Protein AF-F0ILW2-F1 (afdb_monomer_lite)

Secondary structure (DSSP, 8-state):
-HHHHHHHHHHHHHHHH---HHHHHHHHHHHHHHHHHHHHHHHHHGGG-PPTT-EEE------TTSS------EEEEEETTEEEEESSSEEE-TT-SEEEETTTTEEEE--SSTTS--EEPS--SSEEEETTEEEEE--

pLDDT: mean 80.34, std 13.35, range [49.06, 95.62]

Radius of gyration: 26.11 Å; chains: 1; bounding box: 61×43×66 Å

Structure (mmCIF, N/CA/C/O backbone):
data_AF-F0ILW2-F1
#
_entry.id   AF-F0ILW2-F1
#
loop_
_atom_site.group_PDB
_atom_site.id
_atom_site.type_symbol
_atom_site.label_atom_id
_atom_site.label_alt_id
_atom_site.label_comp_id
_atom_site.label_asym_id
_atom_site.label_entity_id
_atom_site.label_seq_id
_atom_site.pdbx_PDB_ins_code
_atom_site.Cartn_x
_atom_site.Cartn_y
_atom_site.Cartn_z
_atom_site.occupancy
_atom_site.B_iso_or_equiv
_atom_site.auth_s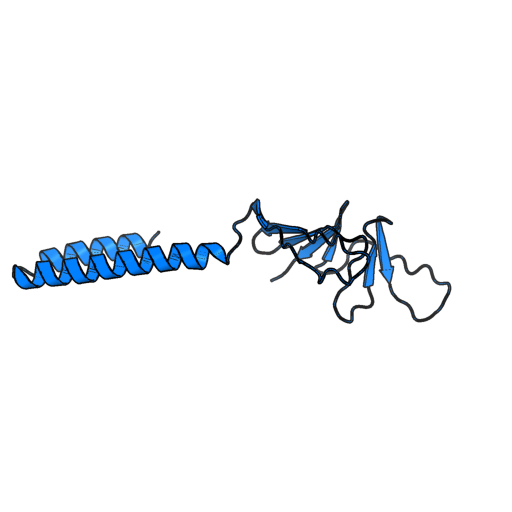eq_id
_atom_site.auth_comp_id
_atom_site.auth_asym_id
_atom_site.auth_atom_id
_atom_site.pdbx_PDB_model_num
ATOM 1 N N . MET A 1 1 ? -17.427 -10.348 11.196 1.00 59.81 1 MET A N 1
ATOM 2 C CA . MET A 1 1 ? -18.796 -10.851 11.471 1.00 59.81 1 MET A CA 1
ATOM 3 C C . MET A 1 1 ? -18.881 -11.647 12.772 1.00 59.81 1 MET A C 1
ATOM 5 O O . MET A 1 1 ? -19.711 -11.300 13.598 1.00 59.81 1 MET A O 1
ATOM 9 N N . ILE A 1 2 ? -18.025 -12.652 13.009 1.00 68.94 2 ILE A N 1
ATOM 10 C CA . ILE A 1 2 ? -18.072 -13.495 14.228 1.00 68.94 2 ILE A CA 1
ATOM 11 C C . ILE A 1 2 ? -17.925 -12.683 15.532 1.00 68.94 2 ILE A C 1
ATOM 13 O O . ILE A 1 2 ? -18.677 -12.893 16.480 1.00 68.94 2 ILE A O 1
ATOM 17 N N . THR A 1 3 ? -17.029 -11.693 15.566 1.00 76.38 3 THR A N 1
ATOM 18 C CA . THR A 1 3 ? -16.798 -10.832 16.743 1.00 76.38 3 THR A CA 1
ATOM 19 C C . THR A 1 3 ? -18.018 -9.991 17.132 1.00 76.38 3 THR A C 1
ATOM 21 O O . THR A 1 3 ? -18.332 -9.870 18.314 1.00 76.38 3 THR A O 1
ATOM 24 N N . SER A 1 4 ? -18.753 -9.462 16.151 1.00 75.25 4 SER A N 1
ATOM 25 C CA . SER A 1 4 ? -19.967 -8.666 16.377 1.00 75.25 4 SER A CA 1
ATOM 26 C C . SER A 1 4 ? -21.108 -9.505 16.964 1.00 75.25 4 SER A C 1
ATOM 28 O O . SER A 1 4 ? -21.836 -9.032 17.832 1.00 75.25 4 SER A O 1
ATOM 30 N N . VAL A 1 5 ? -21.240 -10.767 16.537 1.00 81.00 5 VAL A N 1
ATOM 31 C CA . VAL A 1 5 ? -22.261 -11.692 17.058 1.00 81.00 5 VAL A CA 1
ATOM 32 C C . VAL A 1 5 ? -21.966 -12.061 18.513 1.00 81.00 5 VAL A C 1
ATOM 34 O O . VAL A 1 5 ? -22.863 -12.002 19.352 1.00 81.00 5 VAL A O 1
ATOM 37 N N . ILE A 1 6 ? -20.704 -12.363 18.835 1.00 85.19 6 ILE A N 1
ATOM 38 C CA . ILE A 1 6 ? -20.275 -12.685 20.206 1.00 85.19 6 ILE A CA 1
ATOM 39 C C . ILE A 1 6 ? -20.576 -11.520 21.162 1.00 85.19 6 ILE A C 1
ATOM 41 O O . ILE A 1 6 ? -21.076 -11.748 22.263 1.00 85.19 6 ILE A O 1
ATOM 45 N N . PHE A 1 7 ? -20.350 -10.279 20.723 1.00 83.50 7 PHE A N 1
ATOM 46 C CA . PHE A 1 7 ? -20.607 -9.072 21.515 1.00 83.50 7 PHE A CA 1
ATOM 47 C C . PHE A 1 7 ? -22.099 -8.851 21.831 1.00 83.50 7 PHE A C 1
ATOM 49 O O . PHE A 1 7 ? -22.462 -8.485 22.950 1.00 83.50 7 PHE A O 1
ATOM 56 N N . ILE A 1 8 ? -22.992 -9.110 20.868 1.00 84.38 8 ILE A N 1
ATOM 57 C CA . ILE A 1 8 ? -24.445 -8.992 21.083 1.00 84.38 8 ILE A CA 1
ATOM 58 C C . ILE A 1 8 ? -24.931 -10.086 22.042 1.00 84.38 8 ILE A C 1
ATOM 60 O O . ILE A 1 8 ? -25.715 -9.822 22.957 1.00 84.38 8 ILE A O 1
ATOM 64 N N . VAL A 1 9 ? -24.436 -11.315 21.874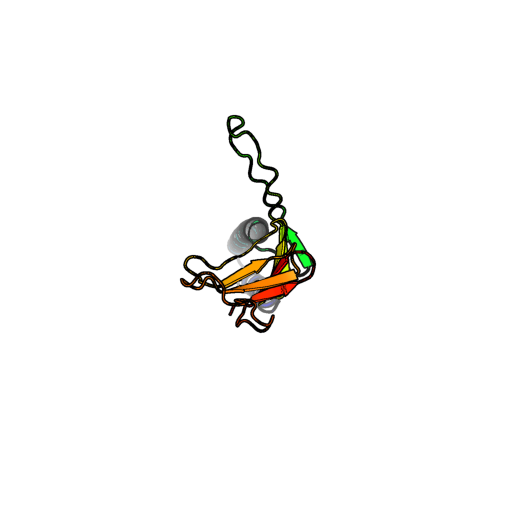 1.00 88.69 9 VAL A N 1
ATOM 65 C CA . VAL A 1 9 ? -24.790 -12.442 22.745 1.00 88.69 9 VAL A CA 1
ATOM 66 C C . VAL A 1 9 ? -24.296 -12.204 24.177 1.00 88.69 9 VAL A C 1
ATOM 68 O O . VAL A 1 9 ? -25.053 -12.444 25.121 1.00 88.69 9 VAL A O 1
ATOM 71 N N . SER A 1 10 ? -23.084 -11.667 24.371 1.00 87.56 10 SER A N 1
ATOM 72 C CA . SER A 1 10 ? -22.571 -11.347 25.711 1.00 87.56 10 SER A CA 1
ATOM 73 C C . SER A 1 10 ? -23.389 -10.259 26.407 1.00 87.56 10 SER A C 1
ATOM 75 O O . SER A 1 10 ? -23.660 -10.380 27.604 1.00 87.56 10 SER A O 1
ATOM 77 N N . LEU A 1 11 ? -23.843 -9.237 25.673 1.00 86.12 11 LEU A N 1
ATOM 78 C CA . LEU A 1 11 ? -24.725 -8.194 26.204 1.00 86.12 11 LEU A CA 1
ATOM 79 C C . LEU A 1 11 ? -26.047 -8.777 26.718 1.00 86.12 11 LEU A C 1
ATOM 81 O O . LEU A 1 11 ? -26.442 -8.522 27.859 1.00 86.12 11 LEU A O 1
ATOM 85 N N . LEU A 1 12 ? -26.715 -9.594 25.900 1.00 86.50 12 LEU A N 1
ATOM 86 C CA . LEU A 1 12 ? -27.978 -10.235 26.273 1.00 86.50 12 LEU A CA 1
ATOM 87 C C . LEU A 1 12 ? -27.806 -11.147 27.493 1.00 86.50 12 LEU A C 1
ATOM 89 O O . LEU A 1 12 ? -28.645 -11.148 28.398 1.00 86.50 12 LEU A O 1
ATOM 93 N N . PHE A 1 13 ? -26.694 -11.883 27.559 1.00 89.38 13 PHE A N 1
ATOM 94 C CA . PHE A 1 13 ? -26.387 -12.759 28.685 1.00 89.38 13 PHE A CA 1
ATOM 95 C C . PHE A 1 13 ? -26.159 -11.972 29.986 1.00 89.38 13 PHE A C 1
ATOM 97 O O . PHE A 1 13 ? -26.689 -12.341 31.036 1.00 89.38 13 PHE A O 1
ATOM 104 N N . LEU A 1 14 ? -25.433 -10.852 29.925 1.00 85.75 14 LEU A N 1
ATOM 105 C CA . LEU A 1 14 ? -25.180 -9.978 31.075 1.00 85.75 14 LEU A CA 1
ATOM 106 C C . LEU A 1 14 ? -26.461 -9.311 31.592 1.00 85.75 14 LEU A C 1
ATOM 108 O O . LEU A 1 14 ? -26.711 -9.319 32.800 1.00 85.75 14 LEU A O 1
ATOM 112 N N . LEU A 1 15 ? -27.312 -8.807 30.694 1.00 84.12 15 LEU A N 1
ATOM 113 C CA . LEU A 1 15 ? -28.603 -8.211 31.056 1.00 84.12 15 LEU A CA 1
ATOM 114 C C . LEU A 1 15 ? -29.563 -9.231 31.686 1.00 84.12 15 LEU A C 1
ATOM 116 O O . LEU A 1 15 ? -30.340 -8.886 32.584 1.00 84.12 15 LEU A O 1
ATOM 120 N N . ARG A 1 16 ? -29.494 -10.494 31.247 1.00 83.81 16 ARG A N 1
ATOM 121 C CA . ARG A 1 16 ? -30.280 -11.596 31.813 1.00 83.81 16 ARG A CA 1
ATOM 122 C C . ARG A 1 16 ? -29.752 -12.042 33.178 1.00 83.81 16 ARG A C 1
ATOM 124 O O . ARG A 1 16 ? -30.554 -12.298 34.073 1.00 83.81 16 ARG A O 1
ATOM 131 N N . ARG A 1 17 ? -28.426 -12.112 33.352 1.00 86.56 17 ARG A N 1
ATOM 132 C CA . ARG A 1 17 ? -27.772 -12.558 34.594 1.00 86.56 17 ARG A CA 1
ATOM 133 C C . ARG A 1 17 ? -27.961 -11.565 35.740 1.00 86.56 17 ARG A C 1
ATOM 135 O O . ARG A 1 17 ? -28.207 -11.975 36.872 1.00 86.56 17 ARG A O 1
ATOM 142 N N . PHE A 1 18 ? -27.874 -10.265 35.465 1.00 79.75 18 PHE A N 1
ATOM 143 C CA . PHE A 1 18 ? -28.025 -9.243 36.497 1.00 79.75 18 PHE A CA 1
ATOM 144 C C . PHE A 1 18 ? -29.484 -8.789 36.630 1.00 79.75 18 PHE A C 1
ATOM 146 O O . PHE A 1 18 ? -30.047 -8.104 35.774 1.00 79.75 18 PHE A O 1
ATOM 153 N N . LYS A 1 19 ? -30.113 -9.170 37.749 1.00 75.75 19 LYS A N 1
ATOM 154 C CA . LYS A 1 19 ? -31.514 -8.831 38.068 1.00 75.75 19 LYS A CA 1
ATOM 155 C C . LYS A 1 19 ? -31.671 -7.430 38.678 1.00 75.75 19 LYS A C 1
ATOM 157 O O . LYS A 1 19 ? -32.767 -6.878 38.677 1.00 75.75 19 LYS A O 1
ATOM 162 N N . SER A 1 20 ? -30.582 -6.841 39.180 1.00 86.75 20 SER A N 1
ATOM 163 C CA . SER A 1 20 ? -30.590 -5.510 39.797 1.00 86.75 20 SER A CA 1
ATOM 164 C C . SER A 1 20 ? -30.778 -4.410 38.743 1.00 86.75 20 SER A C 1
ATOM 166 O O . SER A 1 20 ? -30.065 -4.357 37.737 1.00 86.75 20 SER A O 1
ATOM 168 N N . ARG A 1 21 ? -31.731 -3.497 38.987 1.00 83.19 21 ARG A N 1
ATOM 169 C CA . ARG A 1 21 ? -32.047 -2.382 38.074 1.00 83.19 21 ARG A CA 1
ATOM 170 C C . ARG A 1 21 ? -30.842 -1.464 37.852 1.00 83.19 21 ARG A C 1
ATOM 172 O O . ARG A 1 21 ? -30.586 -1.062 36.724 1.00 83.19 21 ARG A O 1
ATOM 179 N N . ARG A 1 22 ? -30.078 -1.181 38.913 1.00 86.88 22 ARG A N 1
ATOM 180 C CA . ARG A 1 22 ? -28.867 -0.343 38.849 1.00 86.88 22 ARG A CA 1
ATOM 181 C C . ARG A 1 22 ? -27.785 -0.986 37.981 1.00 86.88 22 ARG A C 1
ATOM 183 O O . ARG A 1 22 ? -27.200 -0.311 37.146 1.00 86.88 22 ARG A O 1
ATOM 190 N N . SER A 1 23 ? -27.575 -2.295 38.123 1.00 84.75 23 SER A N 1
ATOM 191 C CA . SER A 1 23 ? -26.583 -3.027 37.330 1.00 84.75 23 SER A CA 1
ATOM 192 C C . SER A 1 23 ? -26.933 -3.035 35.841 1.00 84.75 23 SER A C 1
ATOM 194 O O . SER A 1 23 ? -26.058 -2.779 35.022 1.00 84.75 23 SER A O 1
ATOM 196 N N . ARG A 1 24 ? -28.212 -3.218 35.480 1.00 85.38 24 ARG A N 1
ATOM 197 C CA . ARG A 1 24 ? -28.648 -3.136 34.074 1.00 85.38 24 ARG A CA 1
ATOM 198 C C . ARG A 1 24 ? -28.384 -1.765 33.458 1.00 85.38 24 ARG A C 1
ATOM 200 O O . ARG A 1 24 ? -27.896 -1.704 32.339 1.00 85.38 24 ARG A O 1
ATOM 207 N N . ILE A 1 25 ? -28.660 -0.687 34.195 1.00 87.88 25 ILE A N 1
ATOM 208 C CA . ILE A 1 25 ? -28.394 0.683 33.729 1.00 87.88 25 ILE A CA 1
ATOM 209 C C . ILE A 1 25 ? -26.894 0.880 33.483 1.00 87.88 25 ILE A C 1
ATOM 211 O O . ILE A 1 25 ? -26.516 1.356 32.418 1.00 87.88 25 ILE A O 1
ATOM 215 N N . VAL A 1 26 ? -26.043 0.462 34.425 1.00 89.56 26 VAL A N 1
ATOM 216 C CA . VAL A 1 26 ? -24.581 0.589 34.298 1.00 89.56 26 VAL A CA 1
ATOM 217 C C . VAL A 1 26 ? -24.042 -0.229 33.119 1.00 89.56 26 VAL A C 1
ATOM 219 O O . VAL A 1 26 ? -23.241 0.284 32.343 1.00 89.56 26 VAL A O 1
ATOM 222 N N . ILE A 1 27 ? -24.509 -1.470 32.937 1.00 88.50 27 ILE A N 1
ATOM 223 C CA . ILE A 1 27 ? -24.107 -2.334 31.814 1.00 88.50 27 ILE A CA 1
ATOM 224 C C . ILE A 1 27 ? -24.505 -1.705 30.477 1.00 88.50 27 ILE A C 1
ATOM 226 O O . ILE A 1 27 ? -23.670 -1.616 29.580 1.00 88.50 27 ILE A O 1
ATOM 230 N N . SER A 1 28 ? -25.749 -1.233 30.347 1.00 87.38 28 SER A N 1
ATOM 231 C CA . SER A 1 28 ? -26.210 -0.570 29.124 1.00 87.38 28 SER A CA 1
ATOM 232 C C . SER A 1 28 ? -25.403 0.690 28.818 1.00 87.38 28 SER A C 1
ATOM 234 O O . SER A 1 28 ? -25.061 0.931 27.665 1.00 87.38 28 SER A O 1
ATOM 236 N N . LEU A 1 29 ? -25.061 1.476 29.842 1.00 93.06 29 LEU A N 1
ATOM 237 C CA . LEU A 1 29 ? -24.296 2.710 29.682 1.00 93.06 29 LEU A CA 1
ATOM 238 C C . LEU A 1 29 ? -22.864 2.421 29.208 1.00 93.06 29 LEU A C 1
ATOM 240 O O . LEU A 1 29 ? -22.405 3.043 28.253 1.00 93.06 29 LEU A O 1
ATOM 244 N N . LEU A 1 30 ? -22.199 1.422 29.798 1.00 90.81 30 LEU A N 1
ATOM 245 C CA . LEU A 1 30 ? -20.873 0.965 29.367 1.00 90.81 30 LEU A CA 1
ATOM 246 C C . LEU A 1 30 ? -20.880 0.429 27.929 1.00 90.81 30 LEU A C 1
ATOM 248 O O . LEU A 1 30 ? -19.994 0.766 27.146 1.00 90.81 30 LEU A O 1
ATOM 252 N N . TYR A 1 31 ? -21.885 -0.371 27.562 1.00 90.19 31 TYR A N 1
ATOM 253 C CA . TYR A 1 31 ? -22.002 -0.904 26.203 1.00 90.19 31 TYR A CA 1
ATOM 254 C C . TYR A 1 31 ? -22.285 0.190 25.171 1.00 90.19 31 TYR A C 1
ATOM 256 O O . TYR A 1 31 ? -21.653 0.193 24.118 1.00 90.19 31 TYR A O 1
ATOM 264 N N . SER A 1 32 ? -23.169 1.146 25.470 1.00 88.81 32 SER A N 1
ATOM 265 C CA . SER A 1 32 ? -23.385 2.304 24.594 1.00 88.81 32 SER A CA 1
ATOM 266 C C . SER A 1 32 ? -22.104 3.112 24.405 1.00 88.81 32 SER A C 1
ATOM 268 O O . SER A 1 32 ? -21.776 3.471 23.276 1.00 88.81 32 SER A O 1
ATOM 270 N N . LEU A 1 33 ? -21.345 3.351 25.480 1.00 93.44 33 LEU A N 1
ATOM 271 C CA . LEU A 1 33 ? -20.071 4.068 25.403 1.00 93.44 33 LEU A CA 1
ATOM 272 C C . LEU A 1 33 ? -19.068 3.336 24.496 1.00 93.44 33 LEU A C 1
ATOM 274 O O . LEU A 1 33 ? -18.423 3.953 23.649 1.00 93.44 33 LEU A O 1
ATOM 278 N N . PHE A 1 34 ? -18.984 2.010 24.633 1.00 89.56 34 PHE A N 1
ATOM 279 C CA . PHE A 1 34 ? -18.130 1.173 23.795 1.00 89.56 34 PHE A CA 1
ATOM 280 C C . PHE A 1 34 ? -18.542 1.218 22.320 1.00 89.56 34 PHE A C 1
ATOM 282 O O . PHE A 1 34 ? -17.679 1.333 21.453 1.00 89.56 34 PHE A O 1
ATOM 289 N N . VAL A 1 35 ? -19.845 1.167 22.018 1.00 88.62 35 VAL A N 1
ATOM 290 C CA . VAL A 1 35 ? -20.349 1.251 20.638 1.00 88.62 35 VAL A CA 1
ATOM 291 C C . VAL A 1 35 ? -19.980 2.589 20.001 1.00 88.62 35 VAL A C 1
ATOM 293 O O . VAL A 1 35 ? -19.484 2.597 18.876 1.00 88.62 35 VAL A O 1
ATOM 296 N N . VAL A 1 36 ? -20.156 3.708 20.713 1.00 90.69 36 VAL A N 1
ATOM 297 C CA . VAL A 1 36 ? -19.764 5.032 20.199 1.00 90.69 36 VAL A CA 1
ATOM 298 C C . VAL A 1 36 ? -18.267 5.071 19.893 1.00 90.69 36 VAL A C 1
ATOM 300 O O . VAL A 1 36 ? -17.875 5.474 18.798 1.00 90.69 36 VAL A O 1
ATOM 303 N N . TRP A 1 37 ? -17.429 4.594 20.816 1.00 89.94 37 TRP A N 1
ATOM 304 C CA . TRP A 1 37 ? -15.982 4.542 20.609 1.00 89.94 37 TRP A CA 1
ATOM 305 C C . TRP A 1 37 ? -15.590 3.650 19.419 1.00 89.94 37 TRP A C 1
ATOM 307 O O . TRP A 1 37 ? -1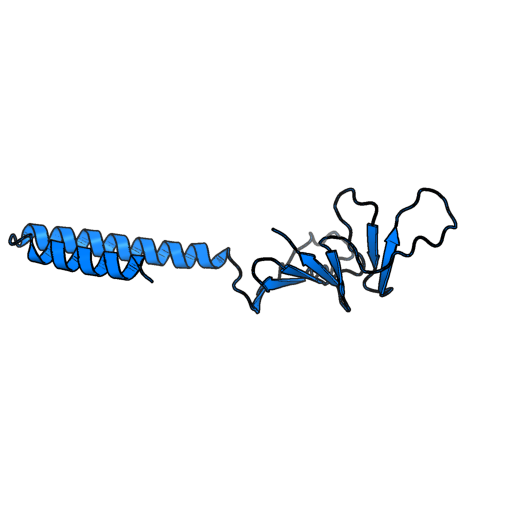4.778 4.048 18.586 1.00 89.94 37 TRP A O 1
ATOM 317 N N . TYR A 1 38 ? -16.210 2.474 19.293 1.00 84.88 38 TYR A N 1
ATOM 318 C CA . TYR A 1 38 ? -15.967 1.526 18.204 1.00 84.88 38 TYR A CA 1
ATOM 319 C C . TYR A 1 38 ? -16.323 2.106 16.829 1.00 84.88 38 TYR A C 1
ATOM 321 O O . TYR A 1 38 ? -15.539 1.988 15.886 1.00 84.88 38 TYR A O 1
ATOM 329 N N . VAL A 1 39 ? -17.474 2.778 16.713 1.00 85.12 39 VAL A N 1
ATOM 330 C CA . VAL A 1 39 ? -17.890 3.451 15.472 1.00 85.12 39 VAL A CA 1
ATOM 331 C C . VAL A 1 39 ? -16.909 4.566 15.113 1.00 85.12 39 VAL A C 1
ATOM 333 O O . VAL A 1 39 ? -16.452 4.629 13.972 1.00 85.12 39 VAL A O 1
ATOM 336 N N . GLN A 1 40 ? -16.522 5.399 16.085 1.00 83.81 40 GLN A N 1
ATOM 337 C CA . GLN A 1 40 ? -15.549 6.474 15.877 1.00 83.81 40 GLN A CA 1
ATOM 338 C C . GLN A 1 40 ? -14.199 5.927 15.386 1.00 83.81 40 GLN A C 1
ATOM 340 O O . GLN A 1 40 ? -13.597 6.482 14.465 1.00 83.81 40 GLN A O 1
ATOM 345 N N . ALA A 1 41 ? -13.735 4.823 15.978 1.00 81.06 41 ALA A N 1
ATOM 346 C CA . ALA A 1 41 ? -12.501 4.161 15.583 1.00 81.06 41 ALA A CA 1
ATOM 347 C C . ALA A 1 41 ? -12.585 3.660 14.137 1.00 81.06 41 ALA A C 1
ATOM 349 O O . ALA A 1 41 ? -11.735 4.024 13.332 1.00 81.06 41 ALA A O 1
ATOM 350 N N . ILE A 1 42 ? -13.622 2.904 13.763 1.00 76.00 42 ILE A N 1
ATOM 351 C CA . ILE A 1 42 ? -13.770 2.393 12.389 1.00 76.00 42 ILE A CA 1
ATOM 352 C C . ILE A 1 42 ? -13.843 3.527 11.368 1.00 76.00 42 ILE A C 1
ATOM 354 O O . ILE A 1 42 ? -13.169 3.462 10.341 1.00 76.00 42 ILE A O 1
ATOM 358 N N . LEU A 1 43 ? -14.617 4.577 11.650 1.00 75.69 43 LEU A N 1
ATOM 359 C CA . LEU A 1 43 ? -14.737 5.723 10.749 1.00 75.69 43 LEU A CA 1
ATOM 360 C C . LEU A 1 43 ? -13.411 6.475 10.582 1.00 75.69 43 LEU A C 1
ATOM 362 O O . LEU A 1 43 ? -13.148 7.005 9.506 1.00 75.69 43 LEU A O 1
ATOM 366 N N . ASN A 1 44 ? -12.561 6.513 11.611 1.00 74.31 44 ASN A N 1
ATOM 367 C CA . ASN A 1 44 ? -11.237 7.122 11.512 1.00 74.31 44 ASN A CA 1
ATOM 368 C C . ASN A 1 44 ? -10.202 6.191 10.861 1.00 74.31 44 ASN A C 1
ATOM 370 O O . ASN A 1 44 ? -9.446 6.654 10.015 1.00 74.31 44 ASN A O 1
ATOM 374 N N . TYR A 1 45 ? -10.189 4.892 11.168 1.00 63.41 45 TYR A N 1
ATOM 375 C CA . TYR A 1 45 ? -9.293 3.910 10.535 1.00 63.41 45 TYR A CA 1
ATOM 376 C C . TYR A 1 45 ? -9.608 3.701 9.046 1.00 63.41 45 TYR A C 1
ATOM 378 O O . TYR A 1 45 ? -8.695 3.523 8.236 1.00 63.41 45 TYR A O 1
ATOM 386 N N . GLY A 1 46 ? -10.885 3.785 8.661 1.00 59.06 46 GLY A N 1
ATOM 387 C CA . GLY A 1 46 ? -11.317 3.708 7.266 1.00 59.06 46 GLY A CA 1
ATOM 388 C C . GLY A 1 46 ? -10.769 4.839 6.391 1.00 59.06 46 GLY A C 1
ATOM 389 O O . GLY A 1 46 ? -10.599 4.646 5.195 1.00 59.06 46 GLY A O 1
ATOM 390 N N . LYS A 1 47 ? -10.414 5.998 6.967 1.00 61.31 47 LYS A N 1
ATOM 391 C CA . LYS A 1 47 ? -9.819 7.118 6.211 1.00 61.31 47 LYS A CA 1
ATOM 392 C C . LYS A 1 47 ? -8.397 6.832 5.731 1.00 61.31 47 LYS A C 1
ATOM 394 O O . LYS A 1 47 ? -7.958 7.433 4.758 1.00 61.31 47 LYS A O 1
ATOM 399 N N . TYR A 1 48 ? -7.681 5.936 6.407 1.00 59.78 48 TYR A N 1
ATOM 400 C CA . TYR A 1 48 ? -6.273 5.642 6.125 1.00 59.78 48 TYR A CA 1
ATOM 401 C C . TYR A 1 48 ? -6.076 4.345 5.335 1.00 59.78 48 TYR A C 1
ATOM 403 O O . TYR A 1 48 ? -4.943 3.971 5.044 1.00 59.78 48 TYR A O 1
ATOM 411 N N . THR A 1 49 ? -7.157 3.633 5.003 1.00 61.81 49 THR A N 1
ATOM 412 C CA . THR A 1 49 ? -7.093 2.323 4.348 1.00 61.81 49 THR A CA 1
ATOM 413 C C . THR A 1 49 ? -7.925 2.318 3.067 1.00 61.81 49 THR A C 1
ATOM 415 O O . THR A 1 49 ? -9.141 2.462 3.092 1.00 61.81 49 THR A O 1
ATOM 418 N N . LEU A 1 50 ? -7.260 2.150 1.920 1.00 65.62 50 LEU A N 1
ATOM 419 C CA . LEU A 1 50 ? -7.914 2.022 0.613 1.00 65.62 50 LEU A CA 1
ATOM 420 C C . LEU A 1 50 ? -8.542 0.632 0.456 1.00 65.62 50 LEU A C 1
ATOM 422 O O . LEU A 1 50 ? -7.849 -0.390 0.563 1.00 65.62 50 LEU A O 1
ATOM 426 N N . GLN A 1 51 ? -9.838 0.582 0.144 1.00 75.94 51 GLN A N 1
ATOM 427 C CA . GLN A 1 51 ? -10.498 -0.666 -0.239 1.00 75.94 51 GLN A CA 1
ATOM 428 C C . GLN A 1 51 ? -10.176 -1.042 -1.698 1.00 75.94 51 GLN A C 1
ATOM 430 O O . GLN A 1 51 ? -9.850 -0.167 -2.506 1.00 75.94 51 GLN A O 1
ATOM 435 N N . PRO A 1 52 ? -10.250 -2.334 -2.072 1.00 67.75 52 PRO A N 1
ATOM 436 C CA . PRO A 1 52 ? -10.093 -2.753 -3.464 1.00 67.75 52 PRO A CA 1
ATOM 437 C C . PRO A 1 52 ? -11.047 -1.994 -4.401 1.00 67.75 52 PRO A C 1
ATOM 439 O O . PRO A 1 52 ? -12.240 -1.891 -4.124 1.00 67.75 52 PRO A O 1
ATOM 442 N N . GLY A 1 53 ? -10.521 -1.453 -5.504 1.00 71.62 53 GLY A N 1
ATOM 443 C CA . GLY A 1 53 ? -11.301 -0.669 -6.472 1.00 71.62 53 GLY A CA 1
ATOM 444 C C . GLY A 1 53 ? -11.438 0.824 -6.149 1.00 71.62 53 GLY A C 1
ATOM 445 O O . GLY A 1 53 ? -11.885 1.577 -7.011 1.00 71.62 53 GLY A O 1
ATOM 446 N N . GLN A 1 54 ? -11.004 1.273 -4.968 1.00 67.62 54 GLN A N 1
ATOM 447 C CA . GLN A 1 54 ? -10.885 2.698 -4.652 1.00 67.62 54 GLN A CA 1
ATOM 448 C C . GLN A 1 54 ? -9.538 3.255 -5.138 1.00 67.62 54 GLN A C 1
ATOM 450 O O . GLN A 1 54 ? -8.507 2.578 -5.098 1.00 67.62 54 GLN A O 1
ATOM 455 N N . SER A 1 55 ? -9.542 4.507 -5.591 1.00 60.62 55 SER A N 1
ATOM 456 C CA . SER A 1 55 ? -8.343 5.276 -5.935 1.00 60.62 55 SER A CA 1
ATOM 457 C C . SER A 1 55 ? -8.207 6.462 -4.991 1.00 60.62 55 SER A C 1
ATOM 459 O O . SER A 1 55 ? -9.211 7.062 -4.609 1.00 60.62 55 SER A O 1
ATOM 461 N N . VAL A 1 56 ? -6.973 6.814 -4.643 1.00 66.12 56 VAL A N 1
ATOM 462 C CA . VAL A 1 56 ? -6.672 8.044 -3.905 1.00 66.12 56 VAL A 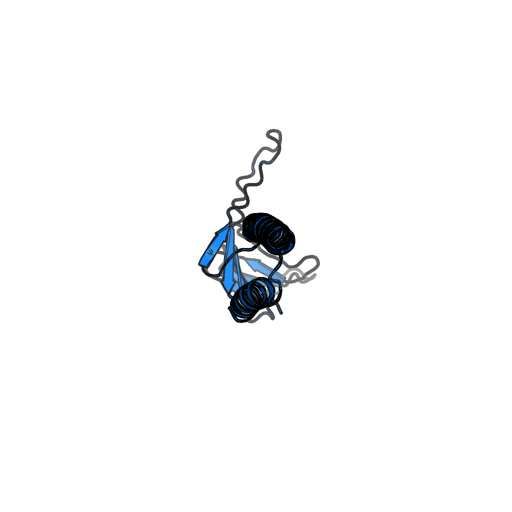CA 1
ATOM 463 C C . VAL A 1 56 ? -5.916 8.983 -4.831 1.00 66.12 56 VAL A C 1
ATOM 465 O O . VAL A 1 56 ? -5.014 8.559 -5.553 1.00 66.12 56 VAL A O 1
ATOM 468 N N . GLU A 1 57 ? -6.298 10.253 -4.806 1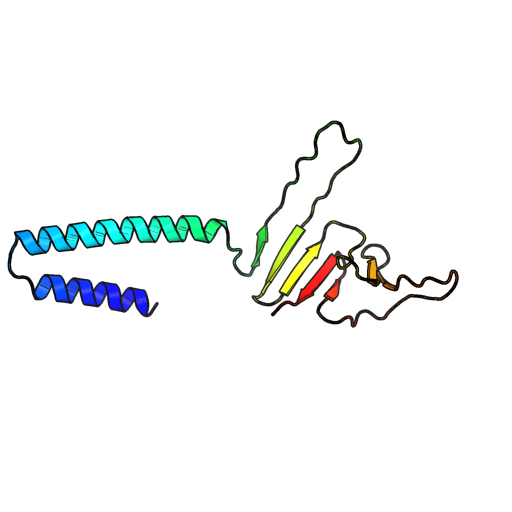.00 59.62 57 GLU A N 1
ATOM 469 C CA . GLU A 1 57 ? -5.580 11.323 -5.489 1.00 59.62 57 GLU A CA 1
ATOM 470 C C . GLU A 1 57 ? -4.676 12.007 -4.454 1.00 59.62 57 GLU A C 1
ATOM 472 O O . GLU A 1 57 ? -5.158 12.642 -3.514 1.00 59.62 57 GLU A O 1
ATOM 477 N N . LEU A 1 58 ? -3.360 11.829 -4.578 1.00 60.91 58 LEU A N 1
ATOM 478 C CA . LEU A 1 58 ? -2.371 12.497 -3.733 1.00 60.91 58 LEU A CA 1
ATOM 479 C C . LEU A 1 58 ? -2.024 13.840 -4.373 1.00 60.91 58 LEU A C 1
ATOM 481 O O . LEU A 1 58 ? -1.163 13.918 -5.244 1.00 60.91 58 LEU A O 1
ATOM 485 N N . ARG A 1 59 ? -2.699 14.907 -3.939 1.00 57.44 59 ARG A N 1
ATOM 486 C CA . ARG A 1 59 ? -2.349 16.267 -4.363 1.00 57.44 59 ARG A CA 1
ATOM 487 C C . ARG A 1 59 ? -1.164 16.765 -3.556 1.00 57.44 59 ARG A C 1
ATOM 489 O O . ARG A 1 59 ? -1.280 17.040 -2.364 1.00 57.44 59 ARG A O 1
ATOM 496 N N . VAL A 1 60 ? -0.025 16.870 -4.221 1.00 54.16 60 VAL A N 1
ATOM 497 C CA . VAL A 1 60 ? 1.142 17.575 -3.702 1.00 54.16 60 VAL A CA 1
ATOM 498 C C . VAL A 1 60 ? 1.000 19.027 -4.136 1.00 54.16 60 VAL A C 1
ATOM 500 O O . VAL A 1 60 ? 0.912 19.294 -5.330 1.00 54.16 60 VAL A O 1
ATOM 503 N N . SER A 1 61 ? 0.950 19.954 -3.182 1.00 60.91 61 SER A N 1
ATOM 504 C CA . SER A 1 61 ? 1.018 21.390 -3.468 1.00 60.91 61 SER A CA 1
ATOM 505 C C . SER A 1 61 ? 2.479 21.832 -3.362 1.00 60.91 61 SER A C 1
ATOM 507 O O . SER A 1 61 ? 2.947 22.059 -2.242 1.00 60.91 61 SER A O 1
ATOM 509 N N . PRO A 1 62 ? 3.239 21.896 -4.471 1.00 52.50 62 PRO A N 1
ATOM 510 C CA . PRO A 1 62 ? 4.580 22.461 -4.445 1.00 52.50 62 PRO A CA 1
ATOM 511 C C . PRO A 1 62 ? 4.509 23.952 -4.097 1.00 52.50 62 PRO A C 1
ATOM 513 O O . PRO A 1 62 ? 3.514 24.628 -4.364 1.00 52.50 62 PRO A O 1
ATOM 516 N N . ASN A 1 63 ? 5.570 24.461 -3.475 1.00 58.72 63 ASN A N 1
ATOM 517 C CA . ASN A 1 63 ? 5.683 25.885 -3.191 1.00 58.72 63 ASN A CA 1
ATOM 518 C C . ASN A 1 63 ? 5.752 26.649 -4.526 1.00 58.72 63 ASN A C 1
ATOM 520 O O . ASN A 1 63 ? 6.470 26.228 -5.434 1.00 58.72 63 ASN A O 1
ATOM 524 N N . THR A 1 64 ? 5.003 27.746 -4.654 1.00 56.81 64 THR A N 1
ATOM 525 C CA . THR A 1 64 ? 4.757 28.466 -5.924 1.00 56.81 64 THR A CA 1
ATOM 526 C C . THR A 1 64 ? 6.005 29.078 -6.564 1.00 56.81 64 THR A C 1
ATOM 528 O O . THR A 1 64 ? 5.945 29.544 -7.697 1.00 56.81 64 THR A O 1
ATOM 531 N N . ASP A 1 65 ? 7.138 29.042 -5.865 1.00 61.59 65 ASP A N 1
ATOM 532 C CA . ASP A 1 65 ? 8.441 29.496 -6.353 1.00 61.59 65 ASP A CA 1
ATOM 533 C C . ASP A 1 65 ? 9.133 28.454 -7.261 1.00 61.59 65 ASP A C 1
ATOM 535 O O . ASP A 1 65 ? 10.217 28.701 -7.790 1.00 61.59 65 ASP A O 1
ATOM 539 N N . GLN A 1 66 ? 8.535 27.269 -7.442 1.00 51.28 66 GLN A N 1
ATOM 540 C CA . GLN A 1 66 ? 9.034 26.219 -8.331 1.00 51.28 66 GLN A CA 1
ATOM 541 C C . GLN A 1 66 ? 8.297 26.261 -9.676 1.00 51.28 66 GLN A C 1
ATOM 543 O O . GLN A 1 66 ? 7.093 26.035 -9.752 1.00 51.28 66 GLN A O 1
ATOM 548 N N . LEU A 1 67 ? 9.053 26.555 -10.737 1.00 55.59 67 LEU A N 1
ATOM 549 C CA . LEU A 1 67 ? 8.565 26.987 -12.052 1.00 55.59 67 LEU A CA 1
ATOM 550 C C . LEU A 1 67 ? 7.709 25.954 -12.816 1.00 55.59 67 LEU A C 1
ATOM 552 O O . LEU A 1 67 ? 6.955 26.354 -13.692 1.00 55.59 67 LEU A O 1
ATOM 556 N N . GLU A 1 68 ? 7.762 24.657 -12.499 1.00 49.31 68 GLU A N 1
ATOM 557 C CA . GLU A 1 68 ? 6.983 23.632 -13.213 1.00 49.31 68 GLU A CA 1
ATOM 558 C C . GLU A 1 68 ? 6.754 22.391 -12.342 1.00 49.31 68 GLU A C 1
ATOM 560 O O . GLU A 1 68 ? 7.654 21.568 -12.251 1.00 49.31 68 GLU A O 1
ATOM 565 N N . TYR A 1 69 ? 5.570 22.185 -11.746 1.00 49.06 69 TYR A N 1
ATOM 566 C CA . TYR A 1 69 ? 5.181 20.834 -11.305 1.00 49.06 69 TYR A CA 1
ATOM 567 C C . TYR A 1 69 ? 3.666 20.598 -11.353 1.00 49.06 69 TYR A C 1
ATOM 569 O O . TYR A 1 69 ? 2.915 20.991 -10.466 1.00 49.06 69 TYR A O 1
ATOM 577 N N . SER A 1 70 ? 3.251 19.856 -12.380 1.00 52.28 70 SER A N 1
ATOM 578 C CA . SER A 1 70 ? 2.024 19.057 -12.417 1.00 52.28 70 SER A CA 1
ATOM 579 C C . SER A 1 70 ? 2.429 17.597 -12.194 1.00 52.28 70 SER A C 1
ATOM 581 O O . SER A 1 70 ? 2.563 16.826 -13.143 1.00 52.28 70 SER A O 1
ATOM 583 N N . SER A 1 71 ? 2.697 17.215 -10.946 1.00 54.44 71 SER A N 1
ATOM 584 C CA . SER A 1 71 ? 2.971 15.815 -10.601 1.00 54.44 71 SER A CA 1
ATOM 585 C C . SER A 1 71 ? 1.675 15.160 -10.138 1.00 54.44 71 SER A C 1
ATOM 587 O O . SER A 1 71 ? 1.445 15.008 -8.939 1.00 54.44 71 SER A O 1
ATOM 589 N N . GLU A 1 72 ? 0.800 14.797 -11.075 1.00 68.31 72 GLU A N 1
ATOM 590 C CA . GLU A 1 72 ? -0.390 13.991 -10.779 1.00 68.31 72 GLU A CA 1
ATOM 591 C C . GLU A 1 72 ? 0.028 12.539 -10.515 1.00 68.31 72 GLU A C 1
ATOM 593 O O . GLU A 1 72 ? -0.162 11.652 -11.339 1.00 68.31 72 GLU A O 1
ATOM 598 N N . LEU A 1 73 ? 0.648 12.277 -9.364 1.00 80.75 73 LEU A N 1
ATOM 599 C CA . LEU A 1 73 ? 0.949 10.918 -8.930 1.00 80.75 73 LEU A CA 1
ATOM 600 C C . LEU A 1 73 ? -0.364 10.190 -8.613 1.00 80.75 73 LEU A C 1
ATOM 602 O O . LEU A 1 73 ? -1.036 10.490 -7.624 1.00 80.75 73 LEU A O 1
ATOM 606 N N . MET A 1 74 ? -0.713 9.196 -9.423 1.00 83.31 74 MET A N 1
ATOM 607 C CA . MET A 1 74 ? -1.922 8.401 -9.239 1.00 83.31 74 MET A CA 1
ATOM 608 C C . MET A 1 74 ? -1.584 7.021 -8.677 1.00 83.31 74 MET A C 1
ATOM 610 O O . MET A 1 74 ? -0.743 6.299 -9.217 1.00 83.31 74 MET A O 1
ATOM 614 N N . LEU A 1 75 ? -2.294 6.631 -7.616 1.00 88.44 75 LEU A N 1
ATOM 615 C CA . LEU A 1 75 ? -2.168 5.320 -6.985 1.00 88.44 75 LEU A CA 1
ATOM 616 C C . LEU A 1 75 ? -3.516 4.596 -7.006 1.00 88.44 75 LEU A C 1
ATOM 618 O O . LEU A 1 75 ? -4.517 5.071 -6.462 1.00 88.44 75 LEU A O 1
ATOM 622 N N . LYS A 1 76 ? -3.537 3.407 -7.613 1.00 87.19 76 LYS A N 1
ATOM 623 C CA . LYS A 1 76 ? -4.718 2.538 -7.680 1.00 87.19 76 LYS A CA 1
ATOM 624 C C . LYS A 1 76 ? -4.415 1.183 -7.052 1.00 87.19 76 LYS A C 1
ATOM 626 O O . LYS A 1 76 ? -3.584 0.432 -7.560 1.00 87.19 76 LYS A O 1
ATOM 631 N N . LYS A 1 77 ? -5.130 0.829 -5.981 1.00 87.69 77 LYS A N 1
ATOM 632 C CA . LYS A 1 77 ? -5.062 -0.515 -5.392 1.00 87.69 77 LYS A CA 1
ATOM 633 C C . LYS A 1 77 ? -5.825 -1.498 -6.282 1.00 87.69 77 LYS A C 1
ATOM 635 O O . LYS A 1 77 ? -7.033 -1.357 -6.468 1.00 87.69 77 LYS A O 1
ATOM 640 N N . LEU A 1 78 ? -5.123 -2.484 -6.841 1.00 88.38 78 LEU A N 1
ATOM 641 C CA . LEU A 1 78 ? -5.736 -3.519 -7.681 1.00 88.38 78 LEU A CA 1
ATOM 642 C C . LEU A 1 78 ? -6.296 -4.656 -6.823 1.00 88.38 78 LEU A C 1
ATOM 644 O O . LEU A 1 78 ? -7.418 -5.100 -7.043 1.00 88.38 78 LEU A O 1
ATOM 648 N N . ASN A 1 79 ? -5.525 -5.113 -5.837 1.00 89.44 79 ASN A N 1
ATOM 649 C CA . ASN A 1 79 ? -5.926 -6.100 -4.834 1.00 89.44 79 ASN A CA 1
ATOM 650 C C . ASN A 1 79 ? -5.002 -5.988 -3.606 1.00 89.44 79 ASN A C 1
ATOM 652 O O . ASN A 1 79 ? -4.236 -5.032 -3.500 1.00 89.44 79 ASN A O 1
ATOM 656 N N . ASP A 1 80 ? -5.081 -6.926 -2.661 1.00 87.81 80 ASP A N 1
ATOM 657 C CA . ASP A 1 80 ? -4.289 -6.867 -1.423 1.00 87.81 80 ASP A CA 1
ATOM 658 C C . ASP A 1 80 ? -2.782 -7.080 -1.618 1.00 87.81 80 ASP A C 1
ATOM 660 O O . ASP A 1 80 ? -2.024 -6.768 -0.708 1.00 87.81 80 ASP A O 1
ATOM 664 N N . ALA A 1 81 ? -2.350 -7.520 -2.803 1.00 91.12 81 ALA A N 1
ATOM 665 C CA . ALA A 1 81 ? -0.952 -7.782 -3.134 1.00 91.12 81 ALA A CA 1
ATOM 666 C C . ALA A 1 81 ? -0.436 -6.948 -4.320 1.00 91.12 81 ALA A C 1
ATOM 668 O O . ALA A 1 81 ? 0.688 -7.168 -4.765 1.00 91.12 81 ALA A O 1
ATOM 669 N N . LYS A 1 82 ? -1.246 -6.045 -4.899 1.00 93.19 82 LYS A N 1
ATOM 670 C CA . LYS A 1 82 ? -0.884 -5.285 -6.107 1.00 93.19 82 LYS A CA 1
ATOM 671 C C . LYS A 1 82 ? -1.409 -3.854 -6.095 1.00 93.19 82 LYS A C 1
ATOM 673 O O . LYS A 1 82 ? -2.607 -3.616 -5.914 1.00 93.19 82 LYS A O 1
ATOM 678 N N . ILE A 1 83 ? -0.526 -2.916 -6.420 1.00 92.81 83 ILE A N 1
ATOM 679 C CA . ILE A 1 83 ? -0.845 -1.512 -6.701 1.00 92.81 83 ILE A CA 1
ATOM 680 C C . ILE A 1 83 ? -0.406 -1.141 -8.117 1.00 92.81 83 ILE A C 1
ATOM 682 O O . ILE A 1 83 ? 0.584 -1.656 -8.629 1.00 92.81 83 ILE A O 1
ATOM 686 N N . LYS A 1 84 ? -1.140 -0.228 -8.747 1.00 93.19 84 LYS A N 1
ATOM 687 C CA . LYS A 1 84 ? -0.744 0.450 -9.979 1.00 93.19 84 LYS A CA 1
ATOM 688 C C . LYS A 1 84 ? -0.340 1.882 -9.646 1.00 93.19 84 LYS A C 1
ATOM 690 O O . LYS A 1 84 ? -1.078 2.573 -8.942 1.00 93.19 84 LYS A O 1
ATOM 695 N N . LEU A 1 85 ? 0.804 2.296 -10.173 1.00 91.94 85 LEU A N 1
ATOM 696 C CA . LEU A 1 85 ? 1.353 3.637 -10.048 1.00 91.94 85 LEU A CA 1
ATOM 697 C C . LEU A 1 85 ? 1.423 4.278 -11.440 1.00 91.94 85 LEU A C 1
ATOM 699 O O . LEU A 1 85 ? 1.975 3.675 -12.360 1.00 91.94 85 LEU A O 1
ATOM 703 N N . SER A 1 86 ? 0.853 5.469 -11.607 1.00 89.62 86 SER A N 1
ATOM 704 C CA . SER A 1 86 ? 0.811 6.211 -12.880 1.00 89.62 86 SER A CA 1
ATOM 705 C C . SER A 1 86 ? 1.003 7.717 -12.658 1.00 89.62 86 SER A C 1
ATOM 707 O O . SER A 1 86 ? 1.017 8.176 -11.516 1.00 89.62 86 SER A O 1
ATOM 709 N N . GLY A 1 87 ? 1.189 8.476 -13.744 1.00 85.06 87 GLY A N 1
ATOM 710 C CA . GLY A 1 87 ? 1.340 9.940 -13.689 1.00 85.06 87 GLY A CA 1
ATOM 711 C C . GLY A 1 87 ? 2.764 10.480 -13.845 1.00 85.06 87 GLY A C 1
ATOM 712 O O . GLY A 1 87 ? 2.977 11.686 -13.812 1.00 85.06 87 GLY A O 1
ATOM 713 N N . THR A 1 88 ? 3.746 9.603 -14.058 1.00 86.62 88 THR A N 1
ATOM 714 C CA . THR A 1 88 ? 5.097 9.980 -14.500 1.00 86.62 88 THR A CA 1
ATOM 715 C C . THR A 1 88 ? 5.516 9.128 -15.691 1.00 86.62 88 THR A C 1
ATOM 717 O O . THR A 1 88 ? 5.043 8.004 -15.875 1.00 86.62 88 THR A O 1
ATOM 720 N N . ASN A 1 89 ? 6.420 9.672 -16.502 1.00 88.75 89 ASN A N 1
ATOM 721 C CA . ASN A 1 89 ? 6.954 9.009 -17.687 1.00 88.75 89 ASN A CA 1
ATOM 722 C C . ASN A 1 89 ? 8.008 7.946 -17.359 1.00 88.75 89 ASN A C 1
ATOM 724 O O . ASN A 1 89 ? 8.280 7.102 -18.211 1.00 88.75 89 ASN A O 1
ATOM 728 N N . VAL A 1 90 ? 8.615 7.996 -16.170 1.00 89.75 90 VAL A N 1
ATOM 729 C CA . VAL A 1 90 ? 9.702 7.097 -15.764 1.00 89.75 90 VAL A CA 1
ATOM 730 C C . VAL A 1 90 ? 9.532 6.695 -14.304 1.00 89.75 90 VAL A C 1
ATOM 732 O O . VAL A 1 90 ? 9.281 7.547 -13.451 1.00 89.75 90 VAL A O 1
ATOM 735 N N . TRP A 1 91 ? 9.712 5.405 -14.023 1.00 92.12 91 TRP A N 1
ATOM 736 C CA . TRP A 1 91 ? 9.766 4.850 -12.671 1.00 92.12 91 TRP A CA 1
ATOM 737 C C . TRP A 1 91 ? 11.072 4.107 -12.424 1.00 92.12 91 TRP A C 1
ATOM 739 O O . TRP A 1 91 ? 11.639 3.528 -13.346 1.00 92.12 91 TRP A O 1
ATOM 749 N N . SER A 1 92 ? 11.517 4.073 -11.173 1.00 91.00 92 SER A N 1
ATOM 750 C CA . SER A 1 92 ? 12.660 3.271 -10.743 1.00 91.00 92 SER A CA 1
ATOM 751 C C . SER A 1 92 ? 12.538 2.919 -9.267 1.00 91.00 92 SER A C 1
ATOM 753 O O . SER A 1 92 ? 11.906 3.640 -8.490 1.00 91.00 92 SER A O 1
ATOM 755 N N . GLU A 1 93 ? 13.175 1.828 -8.858 1.00 89.81 93 GLU A N 1
ATOM 756 C CA . GLU A 1 93 ? 13.364 1.557 -7.436 1.00 89.81 93 GLU A CA 1
ATOM 757 C C . GLU A 1 93 ? 14.405 2.512 -6.848 1.00 89.81 93 GLU A C 1
ATOM 759 O O . GLU A 1 93 ? 15.322 2.983 -7.530 1.00 89.81 93 GLU A O 1
ATOM 764 N N . LYS A 1 94 ? 14.279 2.808 -5.553 1.00 84.56 94 LYS A N 1
ATOM 765 C CA . LYS A 1 94 ? 15.288 3.598 -4.849 1.00 84.56 94 LYS A CA 1
ATOM 766 C C . LYS A 1 94 ? 16.587 2.789 -4.811 1.00 84.56 94 LYS A C 1
ATOM 768 O O . LYS A 1 94 ? 16.608 1.716 -4.219 1.00 84.56 94 LYS A O 1
ATOM 773 N N . PHE A 1 95 ? 17.646 3.328 -5.416 1.00 84.31 95 PHE A N 1
ATOM 774 C CA . PHE A 1 95 ? 18.931 2.643 -5.633 1.00 84.31 95 PHE A CA 1
ATOM 775 C C . PHE A 1 95 ? 18.886 1.466 -6.626 1.00 84.31 95 PHE A C 1
ATOM 777 O O . PHE A 1 95 ? 19.841 0.697 -6.689 1.00 84.31 95 PHE A O 1
ATOM 784 N N . GLY A 1 96 ? 17.805 1.326 -7.399 1.00 83.00 96 GLY A N 1
ATOM 785 C CA . GLY A 1 96 ? 17.726 0.346 -8.479 1.00 83.00 96 GLY A CA 1
ATOM 786 C C . GLY A 1 96 ? 18.500 0.796 -9.718 1.00 83.00 96 GLY A C 1
ATOM 787 O O . GLY A 1 96 ? 18.611 1.988 -9.998 1.00 83.00 96 GLY A O 1
ATOM 788 N N . ASP A 1 97 ? 18.994 -0.171 -10.484 1.00 89.06 97 ASP A N 1
ATOM 789 C CA . ASP A 1 97 ? 19.630 0.027 -11.789 1.00 89.06 97 ASP A CA 1
ATOM 790 C C . ASP A 1 97 ? 18.648 -0.196 -12.951 1.00 89.06 97 ASP A C 1
ATOM 792 O O . ASP A 1 97 ? 19.063 -0.266 -14.103 1.00 89.06 97 ASP A O 1
ATOM 796 N N . VAL A 1 98 ? 17.345 -0.307 -12.674 1.00 91.06 98 VAL A N 1
ATOM 797 C CA . VAL A 1 98 ? 16.299 -0.529 -13.678 1.00 91.06 98 VAL A CA 1
ATOM 798 C C . VAL A 1 98 ? 15.341 0.657 -13.726 1.00 91.06 98 VAL A C 1
ATOM 800 O O . VAL A 1 98 ? 14.776 1.075 -12.713 1.00 91.06 98 VAL A O 1
ATOM 803 N N . LEU A 1 99 ? 15.138 1.170 -14.935 1.00 91.38 99 LEU A N 1
ATOM 804 C CA . LEU A 1 99 ? 14.200 2.228 -15.274 1.00 91.38 99 LEU A CA 1
ATOM 805 C C . LEU A 1 99 ? 13.028 1.650 -16.066 1.00 91.38 99 LEU A C 1
ATOM 807 O O . LEU A 1 99 ? 13.208 0.895 -17.019 1.00 91.38 99 LEU A O 1
ATOM 811 N N . PHE A 1 100 ? 11.818 2.059 -15.713 1.00 93.19 100 PHE A N 1
ATOM 812 C CA . PHE A 1 100 ? 10.584 1.708 -16.405 1.00 93.19 100 PHE A CA 1
ATOM 813 C C . PHE A 1 100 ? 10.072 2.951 -17.136 1.00 93.19 100 PHE A C 1
ATOM 815 O O . PHE A 1 100 ? 9.427 3.817 -16.541 1.00 93.19 100 PHE A O 1
ATOM 822 N N . GLY A 1 101 ? 10.395 3.057 -18.424 1.00 91.88 101 GLY A N 1
ATOM 823 C CA . GLY A 1 101 ? 9.981 4.151 -19.295 1.00 91.88 101 GLY A CA 1
ATOM 824 C C . GLY A 1 101 ? 8.564 3.934 -19.817 1.00 91.88 101 GLY A C 1
ATOM 825 O O . GLY A 1 101 ? 8.360 3.220 -20.796 1.00 91.88 101 GLY A O 1
ATOM 826 N N . VAL A 1 102 ? 7.584 4.588 -19.197 1.00 91.69 102 VAL A N 1
ATOM 827 C CA . VAL A 1 102 ? 6.162 4.551 -19.584 1.00 91.69 102 VAL A CA 1
ATOM 828 C C . VAL A 1 102 ? 5.961 5.139 -20.976 1.00 91.69 102 VAL A C 1
ATOM 830 O O . VAL A 1 102 ? 5.320 4.523 -21.823 1.00 91.69 102 VAL A O 1
ATOM 833 N N . ARG A 1 103 ? 6.574 6.298 -21.246 1.00 87.50 103 ARG A N 1
ATOM 834 C CA . ARG A 1 103 ? 6.458 6.985 -22.542 1.00 87.50 103 ARG A CA 1
ATOM 835 C C . ARG A 1 103 ? 7.029 6.156 -23.691 1.00 87.50 103 ARG A C 1
ATOM 837 O O . ARG A 1 103 ? 6.448 6.105 -24.769 1.00 87.50 103 ARG A O 1
ATOM 844 N N . GLU A 1 104 ? 8.171 5.525 -23.451 1.00 87.19 104 GLU A N 1
ATOM 845 C CA . GLU A 1 104 ? 8.880 4.725 -24.451 1.00 87.19 104 GLU A CA 1
ATOM 846 C C . GLU A 1 104 ? 8.343 3.294 -24.541 1.00 87.19 104 GLU A C 1
ATOM 848 O O . GLU A 1 104 ? 8.624 2.602 -25.515 1.00 87.19 104 GLU A O 1
ATOM 853 N N . LYS A 1 105 ? 7.547 2.868 -23.551 1.00 91.31 105 LYS A N 1
ATOM 854 C CA . LYS A 1 105 ? 7.077 1.491 -23.357 1.00 91.31 105 LYS A CA 1
ATOM 855 C C . LYS A 1 105 ? 8.237 0.492 -23.249 1.00 91.31 105 LYS A C 1
ATOM 857 O O . LYS A 1 105 ? 8.159 -0.616 -23.776 1.00 91.31 105 LYS A O 1
ATOM 862 N N . LYS A 1 106 ? 9.308 0.891 -22.553 1.00 91.88 106 LYS A N 1
ATOM 863 C CA . LYS A 1 106 ? 10.567 0.138 -22.433 1.00 91.88 106 LYS A CA 1
ATOM 864 C C . LYS A 1 106 ? 11.042 0.015 -20.995 1.00 91.88 106 LYS A C 1
ATOM 866 O O . LYS A 1 106 ? 10.841 0.915 -20.183 1.00 91.88 106 LYS A O 1
ATOM 871 N N . VAL A 1 107 ? 11.717 -1.093 -20.700 1.00 91.94 107 VAL A N 1
ATOM 872 C CA . VAL A 1 107 ? 12.466 -1.285 -19.454 1.00 91.94 107 VAL A CA 1
ATOM 873 C C . VAL A 1 107 ? 13.945 -1.166 -19.790 1.00 91.94 107 VAL A C 1
ATOM 875 O O . VAL A 1 107 ? 14.402 -1.787 -20.742 1.00 91.94 107 VAL A O 1
ATOM 878 N N . ILE A 1 108 ? 14.686 -0.346 -19.057 1.00 90.25 108 ILE A N 1
ATOM 879 C CA . ILE A 1 108 ? 16.067 0.014 -19.381 1.00 90.25 108 ILE A CA 1
ATOM 880 C C . ILE A 1 108 ? 16.942 -0.263 -18.166 1.00 90.25 108 ILE A C 1
ATOM 882 O O . ILE A 1 108 ? 16.628 0.177 -17.064 1.00 90.25 108 ILE A O 1
ATOM 886 N N . LYS A 1 109 ? 18.056 -0.964 -18.363 1.00 89.12 109 LYS A N 1
ATOM 887 C CA . LYS A 1 109 ? 19.098 -1.113 -17.351 1.00 89.12 109 LYS A CA 1
ATOM 888 C C . LYS A 1 109 ? 20.077 0.060 -17.420 1.00 89.12 109 LYS A C 1
ATOM 890 O O . LYS A 1 109 ? 20.578 0.405 -18.485 1.00 89.12 109 LYS A O 1
ATOM 895 N N . ILE A 1 110 ? 20.392 0.674 -16.294 1.00 81.25 110 ILE A N 1
ATOM 896 C CA . ILE A 1 110 ? 21.447 1.676 -16.201 1.00 81.25 110 ILE A CA 1
ATOM 897 C C . ILE A 1 110 ? 22.774 0.910 -16.166 1.00 81.25 110 ILE A C 1
ATOM 899 O O . ILE A 1 110 ? 23.210 0.454 -15.111 1.00 81.25 110 ILE A O 1
ATOM 903 N N . SER A 1 111 ? 23.395 0.701 -17.328 1.00 68.62 111 SER A N 1
ATOM 904 C CA . SER A 1 111 ? 24.765 0.188 -17.403 1.00 68.62 111 SER A CA 1
ATOM 905 C C . SER A 1 111 ? 25.768 1.345 -17.366 1.00 68.62 111 SER A C 1
ATOM 907 O O . SER A 1 111 ? 25.472 2.466 -17.777 1.00 68.62 111 SER A O 1
ATOM 909 N N . SER A 1 112 ? 26.969 1.084 -16.852 1.00 58.41 112 SER A N 1
ATOM 910 C CA . SER A 1 112 ? 28.053 2.074 -16.757 1.00 58.41 112 SER A CA 1
ATOM 911 C C . SER A 1 112 ? 28.784 2.308 -18.086 1.00 58.41 112 SER A C 1
ATOM 913 O O . SER A 1 112 ? 29.742 3.074 -18.124 1.00 58.41 112 SER A O 1
ATOM 915 N N . THR A 1 113 ? 28.387 1.619 -19.157 1.00 58.00 113 THR A N 1
ATOM 916 C CA . THR A 1 113 ? 29.116 1.574 -20.427 1.00 58.00 113 THR A CA 1
ATOM 917 C C . THR A 1 113 ? 28.223 2.131 -21.530 1.00 58.00 113 THR A C 1
ATOM 919 O O . THR A 1 113 ? 27.209 1.531 -21.884 1.00 58.00 113 THR A O 1
ATOM 922 N N . GLU A 1 114 ? 28.581 3.310 -22.045 1.00 49.16 114 GLU A N 1
ATOM 923 C CA . GLU A 1 114 ? 27.886 3.951 -23.163 1.00 49.16 114 GLU A CA 1
ATOM 924 C C . GLU A 1 114 ? 27.867 3.021 -24.385 1.00 49.16 114 GLU A C 1
ATOM 926 O O . GLU A 1 114 ? 28.916 2.622 -24.886 1.00 49.16 114 GLU A O 1
ATOM 931 N N . GLY A 1 115 ? 26.668 2.699 -24.882 1.00 54.97 115 GLY A N 1
ATOM 932 C CA . GLY A 1 115 ? 26.484 2.096 -26.207 1.00 54.97 115 GLY A CA 1
ATOM 933 C C . GLY A 1 115 ? 25.807 0.726 -26.256 1.00 54.97 115 GLY A C 1
ATOM 934 O O . GLY A 1 115 ? 25.380 0.329 -27.341 1.00 54.97 115 GLY A O 1
ATOM 935 N N . ASP A 1 116 ? 25.635 0.024 -25.133 1.00 56.88 116 ASP A N 1
ATOM 936 C CA . ASP A 1 116 ? 24.909 -1.251 -25.137 1.00 56.88 116 ASP A CA 1
ATOM 937 C C . ASP A 1 116 ? 23.389 -1.049 -25.148 1.00 56.88 116 ASP A C 1
ATOM 939 O O . ASP A 1 116 ? 22.835 -0.157 -24.498 1.00 56.88 116 ASP A O 1
ATOM 943 N N . LYS A 1 117 ? 22.686 -1.905 -25.903 1.00 61.50 117 LYS A N 1
ATOM 944 C CA . LYS A 1 117 ? 21.219 -1.976 -25.886 1.00 61.50 117 LYS A CA 1
ATOM 945 C C . LYS A 1 117 ? 20.775 -2.497 -24.523 1.00 61.50 117 LYS A C 1
ATOM 947 O O . LYS A 1 117 ? 20.517 -3.683 -24.353 1.00 61.50 117 LYS A O 1
ATOM 952 N N . ASN A 1 118 ? 20.647 -1.593 -23.564 1.00 79.38 118 ASN A N 1
ATOM 953 C CA . ASN A 1 118 ? 20.255 -1.899 -22.195 1.00 79.38 118 ASN A CA 1
ATOM 954 C C . ASN A 1 118 ? 18.749 -2.181 -22.033 1.00 79.38 118 ASN A C 1
ATOM 956 O O . ASN A 1 118 ? 18.219 -2.107 -20.925 1.00 79.38 118 ASN A O 1
ATOM 960 N N . GLU A 1 119 ? 18.035 -2.450 -23.126 1.00 87.38 119 GLU A N 1
ATOM 961 C CA . GLU A 1 119 ? 16.602 -2.718 -23.094 1.00 87.38 119 GLU A CA 1
ATOM 962 C C . GLU A 1 119 ? 16.358 -4.122 -22.530 1.00 87.38 119 GLU A C 1
ATOM 964 O O . GLU A 1 119 ? 16.820 -5.127 -23.073 1.00 87.38 119 GLU A O 1
ATOM 969 N N . LEU A 1 120 ? 15.642 -4.185 -21.412 1.00 89.62 120 LEU A N 1
ATOM 970 C CA . LEU A 1 120 ? 15.246 -5.415 -20.749 1.00 89.62 120 LEU A CA 1
ATOM 971 C C . LEU A 1 120 ? 13.820 -5.808 -21.156 1.00 89.62 120 LEU A C 1
ATOM 973 O O . LEU A 1 120 ? 12.970 -4.943 -21.388 1.00 89.62 120 LEU A O 1
ATOM 977 N N . PRO A 1 121 ? 13.502 -7.113 -21.173 1.00 90.94 121 PRO A N 1
ATOM 978 C CA . PRO A 1 121 ? 12.121 -7.555 -21.267 1.00 90.94 121 PRO A CA 1
ATOM 979 C C . PRO A 1 121 ? 11.313 -7.114 -20.036 1.00 90.94 121 PRO A C 1
ATOM 981 O O . PRO A 1 121 ? 11.828 -6.974 -18.923 1.00 90.94 121 PRO A O 1
ATOM 984 N N . ASN A 1 122 ? 10.004 -6.939 -20.220 1.00 92.12 122 ASN A N 1
ATOM 985 C CA . ASN A 1 122 ? 9.069 -6.587 -19.150 1.00 92.12 122 ASN A CA 1
ATOM 986 C C . ASN A 1 122 ? 8.682 -7.809 -18.290 1.00 92.12 122 ASN A C 1
ATOM 988 O O . ASN A 1 122 ? 7.525 -8.218 -18.229 1.00 92.12 122 ASN A O 1
ATOM 992 N N . ASN A 1 123 ? 9.668 -8.435 -17.658 1.00 91.25 123 ASN A N 1
ATOM 993 C CA . ASN A 1 123 ? 9.505 -9.615 -16.807 1.00 91.25 123 ASN A CA 1
ATOM 994 C C . ASN A 1 123 ? 10.187 -9.439 -15.443 1.00 91.25 123 ASN A C 1
ATOM 996 O O . ASN A 1 123 ? 10.556 -10.427 -14.807 1.00 91.25 123 ASN A O 1
ATOM 1000 N N . GLN A 1 124 ? 10.373 -8.187 -15.017 1.00 90.25 124 GLN A N 1
ATOM 1001 C CA . GLN A 1 124 ? 11.043 -7.892 -13.760 1.00 90.25 124 GLN A CA 1
ATOM 1002 C C . GLN A 1 124 ? 10.246 -8.434 -12.580 1.00 90.25 124 GLN A C 1
ATOM 1004 O O . GLN A 1 124 ? 9.021 -8.577 -12.620 1.00 90.25 124 GLN A O 1
ATOM 1009 N N . LYS A 1 125 ? 10.983 -8.807 -11.537 1.00 88.38 125 LYS A N 1
ATOM 1010 C CA . LYS A 1 125 ? 10.391 -9.358 -10.330 1.00 88.38 125 LYS A CA 1
ATOM 1011 C C . LYS A 1 125 ? 9.614 -8.252 -9.626 1.00 88.38 125 LYS A C 1
ATOM 1013 O O . LYS A 1 125 ? 10.131 -7.157 -9.446 1.00 88.38 125 LYS A O 1
ATOM 1018 N N . ASP A 1 126 ? 8.383 -8.561 -9.238 1.00 91.25 126 ASP A N 1
ATOM 1019 C CA . ASP A 1 126 ? 7.481 -7.695 -8.479 1.00 91.25 126 ASP A CA 1
ATOM 1020 C C . ASP A 1 126 ? 6.993 -6.431 -9.223 1.00 91.25 126 ASP A C 1
ATOM 1022 O O . ASP A 1 126 ? 5.873 -5.999 -8.968 1.00 91.25 126 ASP A O 1
ATOM 1026 N N . ILE A 1 127 ? 7.722 -5.891 -10.204 1.00 94.06 127 ILE A N 1
ATOM 1027 C CA . ILE A 1 127 ? 7.339 -4.692 -10.968 1.00 94.06 127 ILE A CA 1
ATOM 1028 C C . 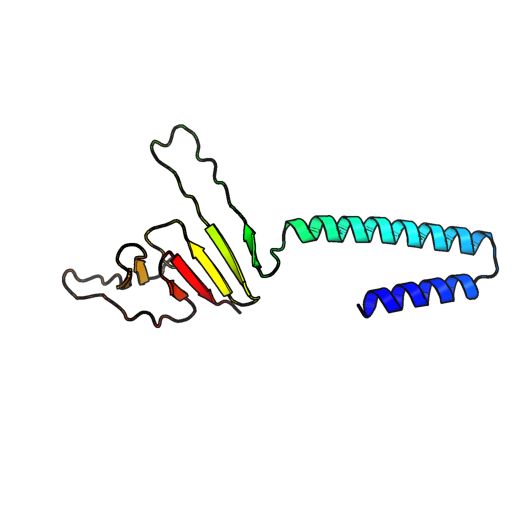ILE A 1 127 ? 7.151 -5.017 -12.454 1.00 94.06 127 ILE A C 1
ATOM 1030 O O . ILE A 1 127 ? 8.040 -5.557 -13.107 1.00 94.06 127 ILE A O 1
ATOM 1034 N N . HIS A 1 128 ? 6.010 -4.616 -13.015 1.00 94.56 128 HIS A N 1
ATOM 1035 C CA . HIS A 1 128 ? 5.711 -4.742 -14.441 1.00 94.56 128 HIS A CA 1
ATOM 1036 C C . HIS A 1 128 ? 5.317 -3.399 -15.049 1.00 94.56 128 HIS A C 1
ATOM 1038 O O . HIS A 1 128 ? 4.471 -2.691 -14.506 1.00 94.56 128 HIS A O 1
ATOM 1044 N N . LEU A 1 129 ? 5.877 -3.077 -16.212 1.00 94.88 129 LEU A N 1
ATOM 1045 C CA . LEU A 1 129 ? 5.469 -1.926 -17.007 1.00 94.88 129 LEU A CA 1
ATOM 1046 C C . LEU A 1 129 ? 4.081 -2.167 -17.618 1.00 94.88 129 LEU A C 1
ATOM 1048 O O . LEU A 1 129 ? 3.806 -3.242 -18.154 1.00 94.88 129 LEU A O 1
ATOM 1052 N N . VAL A 1 130 ? 3.212 -1.165 -17.546 1.00 93.69 130 VAL A N 1
ATOM 1053 C CA . VAL A 1 130 ? 1.887 -1.145 -18.180 1.00 93.69 130 VAL A CA 1
ATOM 1054 C C . VAL A 1 130 ? 1.737 0.126 -19.020 1.00 93.69 130 VAL A C 1
ATOM 1056 O O . VAL A 1 130 ? 2.636 0.959 -19.058 1.00 93.69 130 VAL A O 1
ATOM 1059 N N . GLU A 1 131 ? 0.620 0.263 -19.734 1.00 90.00 131 GLU A N 1
ATOM 1060 C CA . GLU A 1 131 ? 0.430 1.297 -20.763 1.00 90.00 131 GLU A CA 1
ATOM 1061 C C . GLU A 1 131 ? 0.677 2.742 -20.291 1.00 90.00 131 GLU A C 1
ATOM 1063 O O . GLU A 1 131 ? 1.251 3.536 -21.029 1.00 90.00 131 GLU A O 1
ATOM 1068 N N . ASP A 1 132 ? 0.272 3.065 -19.068 1.00 90.06 132 ASP A N 1
ATOM 1069 C CA . ASP A 1 132 ? 0.279 4.404 -18.467 1.00 90.06 132 ASP A CA 1
ATOM 1070 C C . ASP A 1 132 ? 1.031 4.447 -17.119 1.00 90.06 132 ASP A C 1
ATOM 1072 O O . ASP A 1 132 ? 0.884 5.396 -16.346 1.00 90.06 132 ASP A O 1
ATOM 1076 N N . GLY A 1 133 ? 1.826 3.420 -16.797 1.00 93.00 133 GLY A N 1
ATOM 1077 C CA . GLY A 1 133 ? 2.493 3.335 -15.500 1.00 93.00 133 GLY A CA 1
ATOM 1078 C C . GLY A 1 133 ? 3.190 2.007 -15.222 1.00 93.00 133 GLY A C 1
ATOM 1079 O O . GLY A 1 133 ? 3.604 1.297 -16.136 1.00 93.00 133 GLY A O 1
ATOM 1080 N N . ILE A 1 134 ? 3.285 1.649 -13.941 1.00 95.06 134 ILE A N 1
ATOM 1081 C CA . ILE A 1 134 ? 3.796 0.355 -13.472 1.00 95.06 134 ILE A CA 1
ATOM 1082 C C . ILE A 1 134 ? 2.798 -0.331 -12.538 1.00 95.06 134 ILE A C 1
ATOM 1084 O O . ILE A 1 134 ? 2.026 0.318 -11.831 1.00 95.06 134 ILE A O 1
ATOM 1088 N N . VAL A 1 135 ? 2.824 -1.659 -12.511 1.00 95.62 135 VAL A N 1
ATOM 1089 C CA . VAL A 1 135 ? 2.150 -2.483 -11.506 1.00 95.62 135 VAL A CA 1
ATOM 1090 C C . VAL A 1 135 ? 3.207 -3.068 -10.590 1.00 95.62 135 VAL A C 1
ATOM 1092 O O . VAL A 1 135 ? 4.084 -3.792 -11.049 1.00 95.62 135 VAL A O 1
ATOM 1095 N N . VAL A 1 136 ? 3.092 -2.773 -9.300 1.00 94.25 136 VAL A N 1
ATOM 1096 C CA . VAL A 1 136 ? 3.969 -3.280 -8.246 1.00 94.25 136 VAL A CA 1
ATOM 1097 C C . VAL A 1 136 ? 3.208 -4.328 -7.447 1.00 94.25 136 VAL A C 1
ATOM 1099 O O . VAL A 1 136 ? 2.097 -4.081 -6.971 1.00 94.25 136 VAL A O 1
ATOM 1102 N N . SER A 1 137 ? 3.813 -5.497 -7.309 1.00 93.50 137 SER A N 1
ATOM 1103 C CA . SER A 1 137 ? 3.363 -6.596 -6.470 1.00 93.50 137 SER A CA 1
ATOM 1104 C C . SER A 1 137 ? 4.136 -6.562 -5.154 1.00 93.50 137 SER A C 1
ATOM 1106 O O . SER A 1 137 ? 5.343 -6.354 -5.148 1.00 93.50 137 SER A O 1
ATOM 1108 N N . TYR A 1 138 ? 3.451 -6.753 -4.034 1.00 86.12 138 TYR A N 1
ATOM 1109 C CA . TYR A 1 138 ? 4.049 -6.768 -2.699 1.00 86.12 138 TYR A CA 1
ATOM 1110 C C . TYR A 1 138 ? 3.457 -7.919 -1.876 1.00 86.12 138 TYR A C 1
ATOM 1112 O O . TYR A 1 138 ? 2.373 -8.419 -2.188 1.00 86.12 138 TYR A O 1
ATOM 1120 N N . LYS A 1 139 ? 4.211 -8.379 -0.873 1.00 77.12 139 LYS A N 1
ATOM 1121 C CA . LYS A 1 139 ? 3.823 -9.465 0.038 1.00 77.12 139 LYS A CA 1
ATOM 1122 C C . LYS A 1 139 ? 3.363 -8.928 1.381 1.00 77.12 139 LYS A C 1
ATOM 1124 O O . LYS A 1 139 ? 3.965 -7.932 1.835 1.00 77.12 139 LYS A O 1
#

Foldseek 3Di:
DVVVVVLVVVLVVQCVVDPDPVSNVVSVVVVVVVVVVVVVVCVVVVVVDDDAPDWDFDDDDDDPVDPDDPQRWTWHDNDPFKIWTFRDQWDDDDPAQWICGLPVNFIAGNDPDPDDPRTDPQPDPQWGHDNGTIMGTHD

Organism: NCBI:txid888811

Sequence (139 aa):
MITSVIFIVSLLFLLRRFKSRRSRIVISLLYSLFVVWYVQAILNYGKYTLQPGQSVELRVSPNTDQLEYSSELMLKKLNDAKIKLSGTNVWSEKFGDVLFGVREKKVIKISSTEGDKNELPNNQKDIHLVEDGIVVSYK